Protein AF-A0A965NM28-F1 (afdb_monomer_lite)

Sequence (146 aa):
MKSVILLCLAASALLAEPSDGLAPEVPGLNAAAVSYALEAKLPDLKKPFLTTQPQDLKDGLTVGELQGAQKDAVVKFAEEIADDKHGEIDSLLVAHHGRLLFESYFRRGRQNYPHYQMSITKSYTAMAVGRAIQLGHLKMSDLDRP

Radius of gyration: 22.16 Å; chains: 1; bounding box: 50×49×76 Å

pLDDT: mean 86.39, std 18.21, range [34.81, 98.19]

Foldseek 3Di:
DDDDDDDDDPPPPPDDDPCPLAFAADPPDDPVNADQVCLVVAFWDPAKHKAQWHDCPVPPQAADGDDDPVVVVVVVVLVCVRVCVPDDDAKDWDDDPRHTRMIMGTTSHGPPHDHDPPCVVVVVVVVVVVVCCVVVVDPPVNVPDD

Structure (mmCIF, N/CA/C/O backbone):
data_AF-A0A965NM28-F1
#
_entry.id   AF-A0A965NM28-F1
#
loop_
_atom_site.group_PDB
_atom_site.id
_atom_site.type_symbol
_atom_site.label_atom_id
_atom_site.label_alt_id
_atom_site.label_comp_id
_atom_site.label_asym_id
_atom_site.label_entity_id
_atom_site.label_seq_id
_atom_site.pdbx_PDB_ins_code
_atom_site.Cartn_x
_atom_site.Cartn_y
_atom_site.Cartn_z
_atom_site.occupancy
_atom_site.B_iso_or_equiv
_atom_site.auth_seq_id
_atom_site.auth_comp_id
_atom_site.auth_asym_id
_atom_site.auth_atom_id
_atom_site.pdbx_PDB_model_num
ATOM 1 N N . MET A 1 1 ? 22.335 35.482 48.458 1.00 39.81 1 MET A N 1
ATOM 2 C CA . MET A 1 1 ? 21.738 35.630 47.113 1.00 39.81 1 MET A CA 1
ATOM 3 C C . MET A 1 1 ? 21.736 34.256 46.457 1.00 39.81 1 MET A C 1
ATOM 5 O O . MET A 1 1 ? 22.798 33.778 46.090 1.00 39.81 1 MET A O 1
ATOM 9 N N . LYS A 1 2 ? 20.593 33.559 46.446 1.00 34.81 2 LYS A N 1
ATOM 10 C CA . LYS A 1 2 ? 20.441 32.238 45.814 1.00 34.81 2 LYS A CA 1
ATOM 11 C C . LYS A 1 2 ? 19.599 32.437 44.556 1.00 34.81 2 LYS A C 1
ATOM 13 O O . LYS A 1 2 ? 18.432 32.795 44.672 1.00 34.81 2 LYS A O 1
ATOM 18 N N . SER A 1 3 ? 20.211 32.282 43.385 1.00 40.28 3 SER A N 1
ATOM 19 C CA . SER A 1 3 ? 19.518 32.366 42.098 1.00 40.28 3 SER A CA 1
ATOM 20 C C . SER A 1 3 ? 18.619 31.146 41.920 1.00 40.28 3 SER A C 1
ATOM 22 O O . SER A 1 3 ? 19.088 30.012 41.985 1.00 40.28 3 SER A O 1
ATOM 24 N N . VAL A 1 4 ? 17.327 31.389 41.717 1.00 40.66 4 VAL A N 1
ATOM 25 C CA . VAL A 1 4 ? 16.329 30.376 41.364 1.00 40.66 4 VAL A CA 1
ATOM 26 C C . VAL A 1 4 ? 16.304 30.279 39.842 1.00 40.66 4 VAL A C 1
ATOM 28 O O . VAL A 1 4 ? 16.007 31.259 39.165 1.00 40.66 4 VAL A O 1
ATOM 31 N N . ILE A 1 5 ? 16.654 29.112 39.303 1.00 45.91 5 ILE A N 1
ATOM 32 C CA . ILE A 1 5 ? 16.498 28.795 37.881 1.00 45.91 5 ILE A CA 1
ATOM 33 C C . ILE A 1 5 ? 15.075 28.265 37.699 1.00 45.91 5 ILE A C 1
ATOM 35 O O . ILE A 1 5 ? 14.729 27.208 38.224 1.00 45.91 5 ILE A O 1
ATOM 39 N N . LEU A 1 6 ? 14.247 29.027 36.986 1.00 38.59 6 LEU A N 1
ATOM 40 C CA . LEU A 1 6 ? 12.895 28.637 36.600 1.00 38.59 6 LEU A CA 1
ATOM 41 C C . LEU A 1 6 ? 12.977 27.807 35.311 1.00 38.59 6 LEU A C 1
ATOM 43 O O . LEU A 1 6 ? 13.235 28.340 34.234 1.00 38.59 6 LEU A O 1
ATOM 47 N N . LEU A 1 7 ? 12.795 26.493 35.433 1.00 37.38 7 LEU A N 1
ATOM 48 C CA . LEU A 1 7 ? 12.735 25.574 34.300 1.00 37.38 7 LEU A CA 1
ATOM 49 C C . LEU A 1 7 ? 11.290 25.536 33.775 1.00 37.38 7 LEU A C 1
ATOM 51 O O . LEU A 1 7 ? 10.433 24.864 34.345 1.00 37.38 7 LEU A O 1
ATOM 55 N N . CYS A 1 8 ? 11.001 26.280 32.706 1.00 35.62 8 CYS A N 1
ATOM 56 C CA . CYS A 1 8 ? 9.721 26.186 32.002 1.00 35.62 8 CYS A CA 1
ATOM 57 C C . CYS A 1 8 ? 9.675 24.890 31.181 1.00 35.62 8 CYS A C 1
ATOM 59 O O . CYS A 1 8 ? 10.236 24.820 30.089 1.00 35.62 8 CYS A O 1
ATOM 61 N N . LEU A 1 9 ? 8.988 23.867 31.696 1.00 39.38 9 LEU A N 1
ATOM 62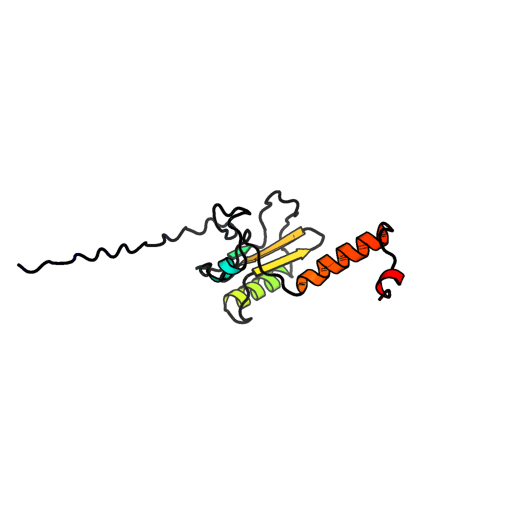 C CA . LEU A 1 9 ? 8.569 22.712 30.905 1.00 39.38 9 LEU A CA 1
ATOM 63 C C . LEU A 1 9 ? 7.362 23.124 30.049 1.00 39.38 9 LEU A C 1
ATOM 65 O O . LEU A 1 9 ? 6.227 23.155 30.524 1.00 39.38 9 LEU A O 1
ATOM 69 N N . ALA A 1 10 ? 7.599 23.455 28.782 1.00 42.50 10 ALA A N 1
ATOM 70 C CA . ALA A 1 10 ? 6.528 23.551 27.800 1.00 42.50 10 ALA A CA 1
ATOM 71 C C . ALA A 1 10 ? 6.116 22.127 27.399 1.00 42.50 10 ALA A C 1
ATOM 73 O O . ALA A 1 10 ? 6.730 21.506 26.535 1.00 42.50 10 ALA A O 1
ATOM 74 N N . ALA A 1 11 ? 5.098 21.584 28.066 1.00 42.25 11 ALA A N 1
ATOM 75 C CA . ALA A 1 11 ? 4.429 20.374 27.616 1.00 42.25 11 ALA A CA 1
ATOM 76 C C . ALA A 1 11 ? 3.585 20.726 26.383 1.00 42.25 11 ALA A C 1
ATOM 78 O O . ALA A 1 11 ? 2.492 21.280 26.498 1.00 42.25 11 ALA A O 1
ATOM 79 N N . SER A 1 12 ? 4.106 20.438 25.192 1.00 41.91 12 SER A N 1
ATOM 80 C CA . SER A 1 12 ? 3.321 20.462 23.960 1.00 41.91 12 SER A CA 1
ATOM 81 C C . SER A 1 12 ? 2.299 19.327 24.022 1.00 41.91 12 SER A C 1
ATOM 83 O O . SER A 1 12 ? 2.599 18.184 23.684 1.00 41.91 12 SER A O 1
ATOM 85 N N . ALA A 1 13 ? 1.094 19.625 24.504 1.00 42.31 13 ALA A N 1
ATOM 86 C CA . ALA A 1 13 ? -0.043 18.731 24.365 1.00 42.31 13 ALA A CA 1
ATOM 87 C C . ALA A 1 13 ? -0.377 18.627 22.871 1.00 42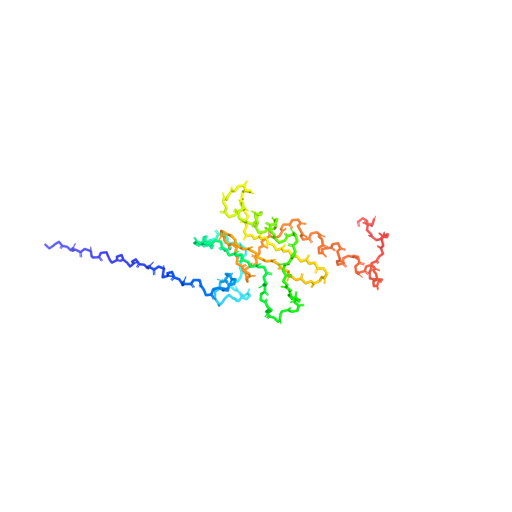.31 13 ALA A C 1
ATOM 89 O O . ALA A 1 13 ? -0.915 19.564 22.282 1.00 42.31 13 ALA A O 1
ATOM 90 N N . LEU A 1 14 ? -0.009 17.505 22.248 1.00 39.62 14 LEU A N 1
ATOM 91 C CA . LEU A 1 14 ? -0.446 17.164 20.900 1.00 39.62 14 LEU A CA 1
ATOM 92 C C . LEU A 1 14 ? -1.964 16.942 20.966 1.00 39.62 14 LEU A C 1
ATOM 94 O O . LEU A 1 14 ? -2.435 15.915 21.464 1.00 39.62 14 LEU A O 1
ATOM 98 N N . LEU A 1 15 ? -2.723 17.957 20.554 1.00 40.59 15 LEU A N 1
ATOM 99 C CA . LEU A 1 15 ? -4.176 17.895 20.488 1.00 40.59 15 LEU A CA 1
ATOM 100 C C . LEU A 1 15 ? -4.579 16.722 19.590 1.00 40.59 15 LEU A C 1
ATOM 102 O O . LEU A 1 15 ? -4.043 16.506 18.507 1.00 40.59 15 LEU A O 1
ATOM 106 N N . ALA A 1 16 ? -5.482 15.906 20.118 1.00 44.50 16 ALA A N 1
ATOM 107 C CA . ALA A 1 16 ? -6.109 14.823 19.395 1.00 44.50 16 ALA A CA 1
ATOM 108 C C . ALA A 1 16 ? -7.048 15.424 18.347 1.00 44.50 16 ALA A C 1
ATOM 110 O O . ALA A 1 16 ? -8.108 15.919 18.722 1.00 44.50 16 ALA A O 1
ATOM 111 N N . GLU A 1 17 ? -6.682 15.365 17.070 1.00 48.69 17 GLU A N 1
ATOM 112 C CA . GLU A 1 17 ? -7.643 15.647 16.005 1.00 48.69 17 GLU A CA 1
ATOM 113 C C . GLU A 1 17 ? -8.767 14.590 16.065 1.00 48.69 17 GLU A C 1
ATOM 115 O O . GLU A 1 17 ? -8.477 13.390 16.201 1.00 48.69 17 GLU A O 1
ATOM 120 N N . PRO A 1 18 ? -10.047 14.999 16.052 1.00 41.06 18 PRO A N 1
ATOM 121 C CA . PRO A 1 18 ? -11.161 14.071 15.923 1.00 41.06 18 PRO A CA 1
ATOM 122 C C . PRO A 1 18 ? -11.055 13.326 14.586 1.00 41.06 18 PRO A C 1
ATOM 124 O O . PRO A 1 18 ? -10.651 13.901 13.584 1.00 41.06 18 PRO A O 1
ATOM 127 N N . SER A 1 19 ? -11.424 12.041 14.570 1.00 54.44 19 SER A N 1
ATOM 128 C CA . SER A 1 19 ? -11.554 11.296 13.316 1.00 54.44 19 SER A CA 1
ATOM 129 C C . SER A 1 19 ? -12.699 11.918 12.520 1.00 54.44 19 SER A C 1
ATOM 131 O O . SER A 1 19 ? -13.861 11.823 12.910 1.00 54.44 19 SER A O 1
ATOM 133 N N . ASP A 1 20 ? -12.351 12.587 11.432 1.00 65.12 20 ASP A N 1
ATOM 134 C CA . ASP A 1 20 ? -13.244 13.201 10.446 1.00 65.12 20 ASP A CA 1
ATOM 135 C C . ASP A 1 20 ? -13.921 12.166 9.526 1.00 65.12 20 ASP A C 1
ATOM 137 O O . ASP A 1 20 ? -14.672 12.526 8.621 1.00 65.12 20 ASP A O 1
ATOM 141 N N . GLY A 1 21 ? -13.686 10.874 9.776 1.00 70.56 21 GLY A N 1
ATOM 142 C CA . GLY A 1 21 ? -14.152 9.772 8.940 1.00 70.56 21 GLY A CA 1
ATOM 143 C C . GLY A 1 21 ? -13.347 9.598 7.652 1.00 70.56 21 GLY A C 1
ATOM 144 O O . GLY A 1 21 ? -13.705 8.739 6.848 1.00 70.56 21 GLY A O 1
ATOM 145 N N . LEU A 1 22 ? -12.276 10.373 7.459 1.00 84.44 22 LEU A N 1
ATOM 146 C CA . LEU A 1 22 ? -11.366 10.232 6.330 1.00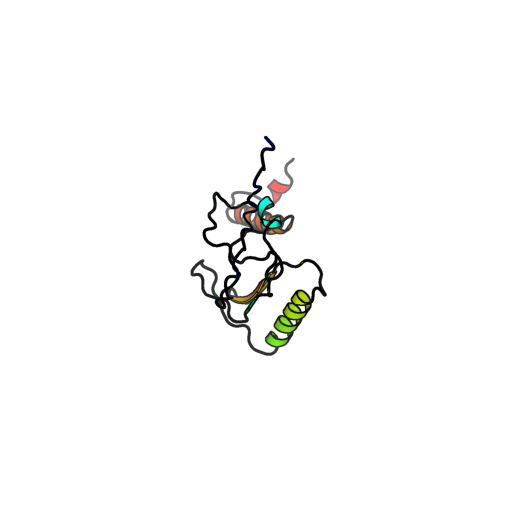 84.44 22 LEU A CA 1
ATOM 147 C C . LEU A 1 22 ? -10.247 9.246 6.659 1.00 84.44 22 LEU A C 1
ATOM 149 O O . LEU A 1 22 ? -9.935 8.969 7.825 1.00 84.44 22 LEU A O 1
ATOM 153 N N . ALA A 1 23 ? -9.646 8.700 5.605 1.00 90.81 23 ALA A N 1
ATOM 154 C CA . ALA A 1 23 ? -8.451 7.893 5.751 1.00 90.81 23 ALA A CA 1
ATOM 155 C C . ALA A 1 23 ? -7.328 8.746 6.374 1.00 90.81 23 ALA A C 1
ATOM 157 O O . ALA A 1 23 ? -7.216 9.944 6.106 1.00 90.81 23 ALA A O 1
ATOM 158 N N . PRO A 1 24 ? -6.501 8.159 7.249 1.00 93.88 24 PRO A N 1
ATOM 159 C CA . PRO A 1 24 ? -5.535 8.923 8.010 1.00 93.88 24 PRO A CA 1
ATOM 160 C C . PRO A 1 24 ? -4.393 9.412 7.119 1.00 93.88 24 PRO A C 1
ATOM 162 O O . PRO A 1 24 ? -3.740 8.632 6.426 1.00 93.88 24 PRO A O 1
ATOM 165 N N . GLU A 1 25 ? -4.080 10.696 7.226 1.00 93.00 25 GLU A N 1
ATOM 166 C CA . GLU A 1 25 ? -3.025 11.356 6.461 1.00 93.00 25 GLU A CA 1
ATOM 167 C C . GLU A 1 25 ? -2.013 12.069 7.367 1.00 93.00 25 GLU A C 1
ATOM 169 O O . GLU A 1 25 ? -2.249 12.301 8.556 1.00 93.00 25 GLU A O 1
ATOM 174 N N . VAL A 1 26 ? -0.861 12.429 6.798 1.00 90.62 26 VAL A N 1
ATOM 175 C CA . VAL A 1 26 ? 0.025 13.460 7.352 1.00 90.62 26 VAL A CA 1
ATOM 176 C C . VAL A 1 26 ? -0.300 14.792 6.665 1.00 90.62 26 VAL A C 1
ATOM 178 O O . VAL A 1 26 ? 0.013 14.943 5.478 1.00 90.62 26 VAL A O 1
ATOM 181 N N . PRO A 1 27 ? -0.909 15.767 7.367 1.00 87.75 27 PRO A N 1
ATOM 182 C CA . PRO A 1 27 ? -1.280 17.045 6.768 1.00 87.75 27 PRO A CA 1
ATOM 183 C C . PRO A 1 27 ? -0.062 17.816 6.253 1.00 87.75 27 PRO A C 1
ATOM 185 O O . PRO A 1 27 ? 0.958 17.921 6.935 1.00 87.75 27 PRO A O 1
ATOM 188 N N . GLY A 1 28 ? -0.173 18.388 5.052 1.00 84.19 28 GLY A N 1
ATOM 189 C CA . GLY A 1 28 ? 0.875 19.234 4.467 1.00 84.19 28 GLY A CA 1
ATOM 190 C C . GLY A 1 28 ? 2.141 18.490 4.026 1.00 84.19 28 GLY A C 1
ATOM 191 O O . GLY A 1 28 ? 3.151 19.136 3.733 1.00 84.19 28 GLY A O 1
ATOM 192 N N . LEU A 1 29 ? 2.108 17.153 3.965 1.00 85.88 29 LEU A N 1
ATOM 193 C CA . LEU A 1 29 ? 3.212 16.363 3.432 1.00 85.88 29 LEU A CA 1
ATOM 194 C C . LEU A 1 29 ? 3.460 16.728 1.962 1.00 85.88 29 LEU A C 1
ATOM 196 O O . LEU A 1 29 ? 2.553 16.718 1.135 1.00 85.88 29 LEU A O 1
ATOM 200 N N . ASN A 1 30 ? 4.710 17.042 1.634 1.00 83.88 30 ASN A N 1
ATOM 201 C CA . ASN A 1 30 ? 5.142 17.311 0.268 1.00 83.88 30 ASN A CA 1
ATOM 202 C C . ASN A 1 30 ? 6.360 16.454 -0.086 1.00 83.88 30 ASN A C 1
ATOM 204 O O . ASN A 1 30 ? 7.047 15.938 0.795 1.00 83.88 30 ASN A O 1
ATOM 208 N N . ALA A 1 31 ? 6.662 16.346 -1.380 1.00 79.75 31 ALA A N 1
ATOM 209 C CA . ALA A 1 31 ? 7.729 15.481 -1.883 1.00 79.75 31 ALA A CA 1
ATOM 210 C C . ALA A 1 31 ? 9.121 15.777 -1.288 1.00 79.75 31 ALA A C 1
ATOM 212 O O . ALA A 1 31 ? 9.926 14.861 -1.162 1.00 79.75 31 ALA A O 1
ATOM 213 N N . ALA A 1 32 ? 9.410 17.023 -0.899 1.00 81.69 32 ALA A N 1
ATOM 214 C CA . ALA A 1 32 ? 10.695 17.388 -0.299 1.00 81.69 32 ALA A CA 1
ATOM 215 C C . ALA A 1 32 ? 10.808 16.964 1.178 1.00 81.69 32 ALA A C 1
ATOM 217 O O . ALA A 1 32 ? 11.911 16.741 1.671 1.00 81.69 32 ALA A O 1
ATOM 218 N N . ALA A 1 33 ? 9.678 16.859 1.882 1.00 75.50 33 ALA A N 1
ATOM 219 C CA . ALA A 1 33 ? 9.605 16.457 3.287 1.00 75.50 33 ALA A CA 1
ATOM 220 C C . ALA A 1 33 ? 9.457 14.936 3.480 1.00 75.50 33 ALA A C 1
ATOM 222 O O . ALA A 1 33 ? 9.614 14.425 4.591 1.00 75.50 33 ALA A O 1
ATOM 223 N N . VAL A 1 34 ? 9.145 14.212 2.407 1.00 81.12 34 VAL A N 1
ATOM 224 C CA . VAL A 1 34 ? 8.971 12.760 2.405 1.00 81.12 34 VAL A CA 1
ATOM 225 C C . VAL A 1 34 ? 10.304 12.048 2.647 1.00 81.12 34 VAL A C 1
ATOM 227 O O . VAL A 1 34 ? 11.284 12.255 1.934 1.00 81.12 34 VAL A O 1
ATOM 230 N N . SER A 1 35 ? 10.329 11.147 3.630 1.00 84.06 35 SER A N 1
ATOM 231 C CA . SER A 1 35 ? 11.463 10.257 3.874 1.00 84.06 35 SER A CA 1
ATOM 232 C C . SER A 1 35 ? 10.997 8.962 4.523 1.00 84.06 35 SER A C 1
ATOM 234 O O . SER A 1 35 ? 10.393 8.985 5.592 1.00 84.06 35 SER A O 1
ATOM 236 N N . TYR A 1 36 ? 11.354 7.820 3.932 1.00 80.88 36 TYR A N 1
ATOM 237 C CA . TYR A 1 36 ? 11.029 6.511 4.509 1.00 80.88 36 TYR A CA 1
ATOM 238 C C . TYR A 1 36 ? 11.612 6.346 5.926 1.00 80.88 36 TYR A C 1
ATOM 240 O O . TYR A 1 36 ? 11.022 5.701 6.782 1.00 80.88 36 TYR A O 1
ATOM 248 N N . ALA A 1 37 ? 12.760 6.969 6.219 1.00 85.00 37 ALA A N 1
ATOM 249 C CA . ALA A 1 37 ? 13.374 6.893 7.544 1.00 85.00 37 ALA A CA 1
ATOM 250 C C . ALA A 1 37 ? 12.567 7.659 8.608 1.00 85.00 37 ALA A C 1
ATOM 252 O O . ALA A 1 37 ? 12.701 7.397 9.804 1.00 85.00 37 ALA A O 1
ATOM 253 N N . LEU A 1 38 ? 11.753 8.631 8.185 1.00 87.81 38 LEU A N 1
ATOM 254 C CA . LEU A 1 38 ? 10.878 9.397 9.067 1.00 87.81 38 LEU A CA 1
ATOM 255 C C . LEU A 1 38 ? 9.517 8.723 9.267 1.00 87.81 38 LEU A C 1
ATOM 257 O O . LEU A 1 38 ? 8.892 8.975 10.293 1.00 87.81 38 LEU A O 1
ATOM 261 N N . GLU A 1 39 ? 9.115 7.814 8.376 1.00 88.50 39 GLU A N 1
ATOM 262 C CA . GLU A 1 39 ? 7.927 6.966 8.538 1.00 88.50 39 GLU A CA 1
ATOM 263 C C . GLU A 1 39 ? 7.939 6.241 9.891 1.00 88.50 39 GLU A C 1
ATOM 265 O O . GLU A 1 39 ? 6.964 6.262 10.637 1.00 88.50 39 GLU A O 1
ATOM 270 N N . ALA A 1 40 ? 9.096 5.684 10.265 1.00 87.38 40 ALA A N 1
AT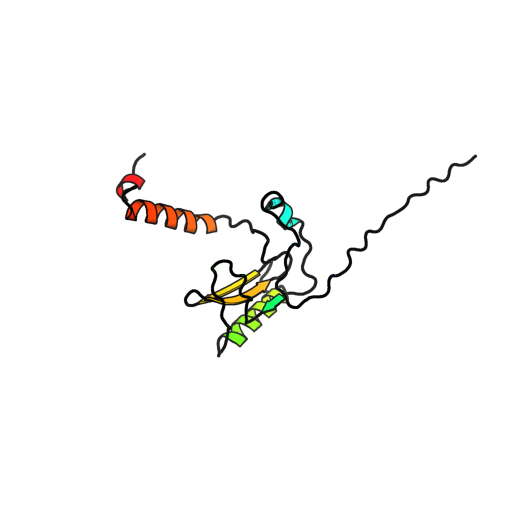OM 271 C CA . ALA A 1 40 ? 9.261 4.948 11.514 1.00 87.38 40 ALA A CA 1
ATOM 272 C C . ALA A 1 40 ? 9.019 5.799 12.774 1.00 87.38 40 ALA A C 1
ATOM 274 O O . ALA A 1 40 ? 8.829 5.239 13.853 1.00 87.38 40 ALA A O 1
ATOM 275 N N . LYS A 1 41 ? 9.044 7.132 12.638 1.00 90.06 41 LYS A N 1
ATOM 276 C CA . LYS A 1 41 ? 8.804 8.103 13.714 1.00 90.06 41 LYS A CA 1
ATOM 277 C C . LYS A 1 41 ? 7.355 8.584 13.769 1.00 90.06 41 LYS A C 1
ATOM 279 O O . LYS A 1 41 ? 7.028 9.361 14.666 1.00 90.06 41 LYS A O 1
ATOM 284 N N . LEU A 1 42 ? 6.509 8.188 12.817 1.00 91.44 42 LEU A N 1
ATOM 285 C CA . LEU A 1 42 ? 5.089 8.506 12.877 1.00 91.44 42 LEU A CA 1
ATOM 286 C C . LEU A 1 42 ? 4.476 7.839 14.113 1.00 91.44 42 LEU A C 1
ATOM 288 O O . LEU A 1 42 ? 4.806 6.690 14.410 1.00 91.44 42 LEU A O 1
ATOM 292 N N . PRO A 1 43 ? 3.599 8.543 14.844 1.00 94.38 43 PRO A N 1
ATOM 293 C CA . PRO A 1 43 ? 2.882 7.935 15.946 1.00 94.38 43 PRO A CA 1
ATOM 294 C C . PRO A 1 43 ? 1.850 6.942 15.414 1.00 94.38 43 PRO A C 1
ATOM 296 O O . PRO A 1 43 ? 1.238 7.159 14.358 1.00 94.38 43 PRO A O 1
ATOM 299 N N . ASP A 1 44 ? 1.600 5.905 16.202 1.00 94.88 44 ASP A N 1
ATOM 300 C CA . ASP A 1 44 ? 0.507 4.989 15.928 1.00 94.88 44 ASP A CA 1
ATOM 301 C C . ASP A 1 44 ? -0.845 5.713 15.944 1.00 94.88 44 ASP A C 1
ATOM 303 O O . ASP A 1 44 ? -1.079 6.670 16.694 1.00 94.88 44 ASP A O 1
ATOM 307 N N . LEU A 1 45 ? -1.751 5.255 15.086 1.00 94.81 45 LEU A N 1
ATOM 308 C CA . LEU A 1 45 ? -3.140 5.667 15.073 1.00 94.81 45 LEU A CA 1
ATOM 309 C C . LEU A 1 45 ? -3.781 5.295 16.406 1.00 94.81 45 LEU A C 1
ATOM 311 O O . LEU A 1 45 ? -3.668 4.172 16.885 1.00 94.81 45 LEU A O 1
ATOM 315 N N . LYS A 1 46 ? -4.535 6.236 16.979 1.00 93.50 46 LYS A N 1
ATOM 316 C CA . LYS A 1 46 ? -5.292 5.995 18.217 1.00 93.50 46 LYS A CA 1
ATOM 317 C C . LYS A 1 46 ? -6.364 4.926 18.042 1.00 93.50 46 LYS A C 1
ATOM 319 O O . LYS A 1 46 ? -6.741 4.270 19.008 1.00 93.50 46 LYS A O 1
ATOM 324 N N . LYS A 1 47 ? -6.903 4.829 16.828 1.00 93.81 47 LYS A N 1
ATOM 325 C CA . LYS A 1 47 ? -7.879 3.834 16.404 1.00 93.81 47 LYS A CA 1
ATOM 326 C C . LYS A 1 47 ? -7.566 3.436 14.965 1.00 93.81 47 LYS A C 1
ATOM 328 O O . LYS A 1 47 ? -7.281 4.332 14.167 1.00 93.81 47 LYS A O 1
ATOM 333 N N . PRO A 1 48 ? -7.650 2.144 14.631 1.00 95.56 48 PRO A N 1
ATOM 334 C CA . PRO A 1 48 ? -7.641 1.690 13.250 1.00 95.56 48 PRO A CA 1
ATOM 335 C C . PRO A 1 48 ? -8.703 2.401 12.411 1.00 95.56 48 PRO A C 1
ATOM 337 O O . PRO A 1 48 ? -9.795 2.702 12.901 1.00 95.56 48 PRO A O 1
ATOM 340 N N . PHE A 1 49 ? -8.385 2.634 11.143 1.00 97.19 49 PHE A N 1
ATOM 341 C CA . PHE A 1 49 ? -9.337 3.108 10.143 1.00 97.19 49 PHE A CA 1
ATOM 342 C C . PHE A 1 49 ? -9.692 1.957 9.213 1.00 97.19 49 PHE A C 1
ATOM 344 O O . PHE A 1 49 ? -8.788 1.291 8.716 1.00 97.19 49 PHE A O 1
ATOM 351 N N . LEU A 1 50 ? -10.978 1.730 8.963 1.00 96.88 50 LEU A N 1
ATOM 352 C CA . LEU A 1 50 ? -11.467 0.733 8.015 1.00 96.88 50 LEU A CA 1
ATOM 353 C C . LEU A 1 50 ? -12.614 1.350 7.210 1.00 96.88 50 LEU A C 1
ATOM 355 O O . LEU A 1 50 ? -13.545 1.907 7.794 1.00 96.88 50 LEU A O 1
ATOM 359 N N . THR A 1 51 ? -12.596 1.193 5.888 1.00 97.25 51 THR A N 1
ATOM 360 C CA . THR A 1 51 ? -13.736 1.539 5.031 1.00 97.25 51 THR A CA 1
ATOM 361 C C . THR A 1 51 ? -13.957 0.495 3.945 1.00 97.25 51 THR A C 1
ATOM 363 O O . THR A 1 51 ? -13.028 -0.012 3.321 1.00 97.25 51 THR A O 1
ATOM 366 N N . THR A 1 52 ? -15.232 0.192 3.702 1.00 97.31 52 THR A N 1
ATOM 367 C CA . THR A 1 52 ? -15.685 -0.648 2.578 1.00 97.31 52 THR A CA 1
ATOM 368 C C . THR A 1 52 ? -16.094 0.190 1.370 1.00 97.31 52 THR A C 1
ATOM 370 O O . THR A 1 52 ? -16.572 -0.359 0.386 1.00 97.31 52 THR A O 1
ATOM 373 N N . GLN A 1 53 ? -15.910 1.508 1.442 1.00 96.25 53 GLN A N 1
ATOM 374 C CA . GLN A 1 53 ? -16.170 2.450 0.362 1.00 96.25 53 GLN A CA 1
ATOM 375 C C . GLN A 1 53 ? -15.062 3.519 0.368 1.00 96.25 53 GLN A C 1
ATOM 377 O O . GLN A 1 53 ? -15.228 4.577 0.979 1.00 96.25 53 GLN A O 1
ATOM 382 N N . PRO A 1 54 ? -13.896 3.218 -0.229 1.00 96.19 54 PRO A N 1
ATOM 383 C CA . PRO A 1 54 ? -12.777 4.151 -0.334 1.00 96.19 54 PRO A CA 1
ATOM 384 C C . PRO A 1 54 ? -13.171 5.445 -1.051 1.00 96.19 54 PRO A C 1
ATOM 386 O O . PRO A 1 54 ? -14.031 5.447 -1.938 1.00 96.19 54 PRO A O 1
ATOM 389 N N . GLN A 1 55 ? -12.522 6.546 -0.684 1.00 94.88 55 GLN A N 1
ATOM 390 C CA . GLN A 1 55 ? -12.791 7.853 -1.277 1.00 94.88 55 GLN A CA 1
ATOM 391 C C . GLN A 1 55 ? -12.103 8.005 -2.640 1.00 94.88 55 GLN A C 1
ATOM 393 O O . GLN A 1 55 ? -10.934 7.670 -2.796 1.00 94.88 55 GLN A O 1
ATOM 398 N N . ASP A 1 56 ? -12.808 8.579 -3.619 1.00 94.75 56 ASP A N 1
ATOM 399 C CA . ASP A 1 56 ? -12.197 8.987 -4.887 1.00 94.75 56 ASP A CA 1
ATOM 400 C C . ASP A 1 56 ? -11.325 10.235 -4.678 1.00 94.75 56 ASP A C 1
ATOM 402 O O . ASP A 1 56 ? -11.833 11.351 -4.508 1.00 94.75 56 ASP A O 1
ATOM 406 N N . LEU A 1 57 ? -10.008 10.034 -4.694 1.00 91.94 57 LEU A N 1
ATOM 407 C CA . LEU A 1 57 ? -9.012 11.095 -4.545 1.00 91.94 57 LEU A CA 1
ATOM 408 C C . LEU A 1 57 ? -8.708 11.834 -5.853 1.00 91.94 57 LEU A C 1
ATOM 410 O O . LEU A 1 57 ? -7.962 12.816 -5.842 1.00 91.94 57 LEU A O 1
ATOM 414 N N . LYS A 1 58 ? -9.281 11.400 -6.984 1.00 93.44 58 LYS A N 1
ATOM 415 C CA . LYS A 1 58 ? -8.976 11.916 -8.330 1.00 93.44 58 LYS A CA 1
ATOM 416 C C . LYS A 1 58 ? -7.494 11.780 -8.704 1.00 93.44 58 LYS A C 1
ATOM 418 O O . LYS A 1 58 ? -6.961 12.590 -9.462 1.00 93.44 58 LYS A O 1
ATOM 423 N N . ASP A 1 59 ? -6.844 10.738 -8.197 1.00 89.88 59 ASP A N 1
ATOM 424 C CA . ASP A 1 59 ? -5.436 10.392 -8.436 1.00 89.88 59 ASP A CA 1
ATOM 425 C C . ASP A 1 59 ? -5.245 9.394 -9.597 1.00 89.88 59 ASP A C 1
ATOM 427 O O . ASP A 1 59 ? -4.127 8.994 -9.920 1.00 89.88 59 ASP A O 1
ATOM 431 N N . GLY A 1 60 ? -6.344 9.013 -10.255 1.00 92.62 60 GLY A N 1
ATOM 432 C CA . GLY A 1 60 ? -6.371 8.041 -11.346 1.00 92.62 60 GLY A CA 1
ATOM 433 C C . GLY A 1 60 ? -6.720 6.619 -10.903 1.00 92.62 60 GLY A C 1
ATOM 434 O O . GLY A 1 60 ? -6.955 5.772 -11.770 1.00 92.62 60 GLY A O 1
ATOM 435 N N . LEU A 1 61 ? -6.818 6.348 -9.597 1.00 93.00 61 LEU A N 1
ATOM 436 C CA . LEU A 1 61 ? -7.346 5.092 -9.079 1.00 93.00 61 LEU A CA 1
ATOM 437 C C . LEU A 1 61 ? -8.873 5.172 -8.982 1.00 93.00 61 LEU A C 1
ATOM 439 O O . LEU A 1 61 ? -9.434 6.004 -8.277 1.00 93.00 61 LEU A O 1
ATOM 443 N N . THR A 1 62 ? -9.575 4.281 -9.681 1.00 97.25 62 THR A N 1
ATOM 444 C CA . THR A 1 62 ? -11.033 4.204 -9.530 1.00 97.25 62 THR A CA 1
ATOM 445 C C . THR A 1 62 ? -11.402 3.503 -8.226 1.00 97.25 62 THR A C 1
ATOM 447 O O . THR A 1 62 ? -10.782 2.507 -7.851 1.00 97.25 62 THR A O 1
ATOM 450 N N . VAL A 1 63 ? -12.447 3.982 -7.553 1.00 97.69 63 VAL A N 1
ATOM 451 C CA . VAL A 1 63 ? -12.953 3.388 -6.308 1.00 97.69 63 VAL A CA 1
ATOM 452 C C . VAL A 1 63 ? -14.296 2.696 -6.520 1.00 97.69 63 VAL A C 1
ATOM 454 O O . VAL A 1 63 ? -15.004 2.926 -7.507 1.00 97.69 63 VAL A O 1
ATOM 457 N N . GLY A 1 64 ? -14.649 1.788 -5.624 1.00 96.50 64 GLY A N 1
ATOM 458 C CA . GLY A 1 64 ? -15.939 1.111 -5.583 1.00 96.50 64 GLY A CA 1
ATOM 459 C C . GLY A 1 64 ? -16.357 0.843 -4.145 1.00 96.50 64 GLY A C 1
ATOM 460 O O . GLY A 1 64 ? -15.870 1.481 -3.221 1.00 96.50 64 GLY A O 1
ATOM 461 N N . GLU A 1 65 ? -17.262 -0.110 -3.963 1.00 97.12 65 GLU A N 1
ATOM 462 C CA . GLU A 1 65 ? -17.694 -0.547 -2.641 1.00 97.12 65 GLU A CA 1
ATOM 463 C C . GLU A 1 65 ? -17.520 -2.059 -2.525 1.00 97.12 65 GLU A C 1
ATOM 465 O O . GLU A 1 65 ? -17.882 -2.808 -3.441 1.00 97.12 65 GLU A O 1
ATOM 470 N N . LEU A 1 66 ? -16.970 -2.515 -1.405 1.00 97.44 66 LEU A N 1
ATOM 471 C CA . LEU A 1 66 ? -16.926 -3.927 -1.071 1.00 97.44 66 LEU A CA 1
ATOM 472 C C . LEU A 1 66 ? -18.292 -4.373 -0.537 1.00 97.44 66 LEU A C 1
ATOM 474 O O . LEU A 1 66 ? -18.721 -3.981 0.548 1.00 97.44 66 LEU A O 1
ATOM 478 N N . GLN A 1 67 ? -18.958 -5.240 -1.294 1.00 93.94 67 GLN A N 1
ATOM 479 C CA . GLN A 1 67 ? -20.285 -5.767 -0.981 1.00 93.94 67 GLN A CA 1
ATOM 480 C C . GLN A 1 67 ? -20.313 -7.302 -1.078 1.00 93.94 67 GLN A C 1
ATOM 482 O O . GLN A 1 67 ? -19.372 -7.932 -1.561 1.00 93.94 67 GLN A O 1
ATOM 487 N N . GLY A 1 68 ? -21.420 -7.906 -0.643 1.00 91.25 68 GLY A N 1
ATOM 488 C CA . GLY A 1 68 ? -21.654 -9.347 -0.748 1.00 91.25 68 GLY A CA 1
ATOM 489 C C . GLY A 1 68 ? -20.909 -10.180 0.296 1.00 91.25 68 GLY A C 1
ATOM 490 O O . GLY A 1 68 ? -20.428 -9.668 1.304 1.00 91.25 68 GLY A O 1
ATOM 491 N N . ALA A 1 69 ? -20.830 -11.489 0.050 1.00 87.12 69 ALA A N 1
ATOM 492 C CA . ALA A 1 69 ? -20.340 -12.476 1.018 1.00 87.12 69 ALA A CA 1
ATOM 493 C C . ALA A 1 69 ? -18.876 -12.263 1.443 1.00 87.12 69 ALA A C 1
ATOM 495 O O . ALA A 1 69 ? -18.471 -12.693 2.519 1.00 87.12 69 ALA A O 1
ATOM 496 N N . GLN A 1 70 ? -18.071 -11.606 0.605 1.00 89.81 70 GLN A N 1
ATOM 497 C CA . GLN A 1 70 ? -16.664 -11.337 0.890 1.00 89.81 70 GLN A CA 1
ATOM 498 C C . GLN A 1 70 ? -16.477 -10.166 1.862 1.00 89.81 70 GLN A C 1
ATOM 500 O O . GLN A 1 70 ? -15.435 -10.100 2.512 1.00 89.81 70 GLN A O 1
ATOM 505 N N . LYS A 1 71 ? -17.466 -9.267 1.985 1.00 96.31 71 LYS A N 1
ATOM 506 C CA . LYS A 1 71 ? -17.383 -8.083 2.851 1.00 96.31 71 LYS A CA 1
ATOM 507 C C . LYS A 1 71 ? -17.081 -8.473 4.293 1.00 96.31 71 LYS A C 1
ATOM 509 O O . LYS A 1 71 ? -16.085 -8.019 4.845 1.00 96.31 71 LYS A O 1
ATOM 514 N N . ASP A 1 72 ? -17.894 -9.356 4.862 1.00 96.31 72 ASP A N 1
ATOM 515 C CA . ASP A 1 72 ? -17.779 -9.741 6.271 1.00 96.31 72 ASP A CA 1
ATOM 516 C C . ASP A 1 72 ? -16.448 -10.444 6.558 1.00 96.31 72 ASP A C 1
ATOM 518 O O . ASP A 1 72 ? -15.835 -10.215 7.595 1.00 96.31 72 ASP A O 1
ATOM 522 N N . ALA A 1 73 ? -15.957 -11.256 5.616 1.00 96.75 73 ALA A N 1
ATOM 523 C CA . ALA A 1 73 ? -14.672 -11.936 5.751 1.00 96.75 73 ALA A CA 1
ATOM 524 C C . ALA A 1 73 ? -13.487 -10.955 5.744 1.00 96.75 73 ALA A C 1
ATOM 526 O O . ALA A 1 73 ? -12.588 -11.079 6.574 1.00 96.75 73 ALA A O 1
ATOM 527 N N . VAL A 1 74 ? -13.489 -9.974 4.834 1.00 98.00 74 VAL A N 1
ATOM 528 C CA . VAL A 1 74 ? -12.432 -8.951 4.757 1.00 98.00 74 VAL A CA 1
ATOM 529 C C . VAL A 1 74 ? -12.468 -8.039 5.979 1.00 98.00 74 VAL A C 1
ATOM 531 O O . VAL A 1 74 ? -11.421 -7.787 6.570 1.00 98.00 74 VAL A O 1
ATOM 534 N N . VAL A 1 75 ? -13.657 -7.582 6.385 1.00 97.94 75 VAL A N 1
ATOM 535 C CA . VAL A 1 75 ? -13.819 -6.731 7.573 1.00 97.94 75 VAL A CA 1
ATOM 536 C C . VAL A 1 75 ? -13.350 -7.469 8.821 1.00 97.94 75 VAL A C 1
ATOM 538 O O . VAL A 1 75 ? -12.513 -6.940 9.544 1.00 97.94 75 VAL A O 1
ATOM 541 N N . LYS A 1 76 ? -13.786 -8.718 9.023 1.00 97.75 76 LYS A N 1
ATOM 542 C CA . LYS A 1 76 ? -13.331 -9.538 10.152 1.00 97.75 76 LYS A CA 1
ATOM 543 C C . LYS A 1 76 ? -11.811 -9.705 10.164 1.00 97.75 76 LYS A C 1
ATOM 545 O O . LYS A 1 76 ? -11.191 -9.613 11.215 1.00 97.75 76 LYS A O 1
ATOM 550 N N . PHE A 1 77 ? -11.195 -9.950 9.010 1.00 98.12 77 PHE A N 1
ATOM 551 C CA . PHE A 1 77 ? -9.741 -10.080 8.940 1.00 98.12 77 PHE A CA 1
ATOM 552 C C . PHE A 1 77 ? -9.030 -8.763 9.284 1.00 98.12 77 PHE A C 1
ATOM 554 O O . PHE A 1 77 ? -8.056 -8.768 10.031 1.00 98.12 77 PHE A O 1
ATOM 561 N N . ALA A 1 78 ? -9.541 -7.626 8.810 1.00 98.06 78 ALA A N 1
ATOM 562 C CA . ALA A 1 78 ? -9.020 -6.315 9.183 1.00 98.06 78 ALA A CA 1
ATOM 563 C C . ALA A 1 78 ? -9.188 -6.023 10.689 1.00 98.06 78 ALA A C 1
ATOM 565 O O . ALA A 1 78 ? -8.291 -5.445 11.298 1.00 98.06 78 ALA A O 1
ATOM 566 N N . GLU A 1 79 ? -10.284 -6.467 11.309 1.00 97.56 79 GLU A N 1
ATOM 567 C CA . GLU A 1 79 ? -10.477 -6.408 12.765 1.00 97.56 79 GLU A CA 1
ATOM 568 C C . GLU A 1 79 ? -9.473 -7.298 13.516 1.00 97.56 79 GLU A C 1
ATOM 570 O O . GLU A 1 79 ? -8.914 -6.887 14.526 1.00 97.56 79 GLU A O 1
ATOM 575 N N . GLU A 1 80 ? -9.165 -8.493 13.008 1.00 98.19 80 GLU A N 1
ATOM 576 C CA . GLU A 1 80 ? -8.126 -9.342 13.603 1.00 98.19 80 GLU A CA 1
ATOM 577 C C . GLU A 1 80 ? -6.731 -8.706 13.523 1.00 98.19 80 GLU A C 1
ATOM 579 O O . GLU A 1 80 ? -5.933 -8.869 14.448 1.00 98.19 80 GLU A O 1
ATOM 584 N N . ILE A 1 81 ? -6.432 -7.981 12.439 1.00 98.00 81 ILE A N 1
ATOM 585 C CA . ILE A 1 81 ? -5.197 -7.194 12.318 1.00 98.00 81 IL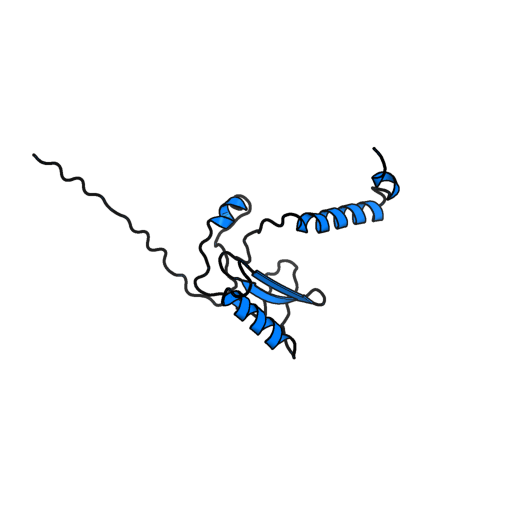E A CA 1
ATOM 586 C C . ILE A 1 81 ? -5.195 -6.052 13.341 1.00 98.00 81 ILE A C 1
ATOM 588 O O . ILE A 1 81 ? -4.195 -5.857 14.023 1.00 98.00 81 ILE A O 1
ATOM 592 N N . ALA A 1 82 ? -6.313 -5.333 13.475 1.00 96.25 82 ALA A N 1
ATOM 593 C CA . ALA A 1 82 ? -6.492 -4.286 14.481 1.00 96.25 82 ALA A CA 1
ATOM 594 C C . ALA A 1 82 ? -6.325 -4.791 15.927 1.00 96.25 82 ALA A C 1
ATOM 596 O O . ALA A 1 82 ? -5.887 -4.027 16.783 1.00 96.25 82 ALA A O 1
ATOM 597 N N . ASP A 1 83 ? -6.649 -6.060 16.181 1.00 96.00 83 ASP A N 1
ATOM 598 C CA . ASP A 1 83 ? -6.459 -6.750 17.464 1.00 96.00 83 ASP A CA 1
ATOM 599 C C . ASP A 1 83 ? -5.032 -7.324 17.652 1.00 96.00 83 ASP A C 1
ATOM 601 O O . ASP A 1 83 ? -4.823 -8.178 18.518 1.00 96.00 83 ASP A O 1
ATOM 605 N N . ASP A 1 84 ? -4.059 -6.929 16.822 1.00 93.44 84 ASP A N 1
ATOM 606 C CA . ASP A 1 84 ? -2.656 -7.382 16.844 1.00 93.44 84 ASP A CA 1
ATOM 607 C C . ASP A 1 84 ? -2.453 -8.908 16.673 1.00 93.44 84 ASP A C 1
ATOM 609 O O . ASP A 1 84 ? -1.402 -9.461 17.013 1.00 93.44 84 ASP A O 1
ATOM 613 N N . LYS A 1 85 ? -3.423 -9.632 16.093 1.00 97.25 85 LYS A N 1
ATOM 614 C CA . LYS A 1 85 ? -3.343 -11.104 15.931 1.00 97.25 85 LYS A CA 1
ATOM 615 C C . LYS A 1 85 ? -2.427 -11.558 14.789 1.00 97.25 85 LYS A C 1
ATOM 617 O O . LYS A 1 85 ? -2.084 -12.736 14.721 1.00 97.25 85 LYS A O 1
ATOM 622 N N . HIS A 1 86 ? -2.036 -10.639 13.904 1.00 95.25 86 HIS A N 1
ATOM 623 C CA . HIS A 1 86 ? -1.287 -10.921 12.666 1.00 95.25 86 HIS A CA 1
ATOM 624 C C . HIS A 1 86 ? 0.056 -10.176 12.579 1.00 95.25 86 HIS A C 1
ATOM 626 O O . HIS A 1 86 ? 0.670 -10.110 11.514 1.00 95.25 86 HIS A O 1
ATOM 632 N N . GLY A 1 87 ? 0.540 -9.650 13.707 1.00 92.31 87 GLY A N 1
ATOM 633 C CA . GLY A 1 87 ? 1.812 -8.940 13.798 1.00 92.31 87 GLY A CA 1
ATOM 634 C C . GLY A 1 87 ? 1.751 -7.494 13.302 1.00 92.31 87 GLY A C 1
ATOM 635 O O . GLY A 1 87 ? 0.718 -6.835 13.327 1.00 92.31 87 GLY A O 1
ATOM 636 N N . GLU A 1 88 ? 2.904 -6.989 12.879 1.00 92.56 88 GLU A N 1
ATOM 637 C CA . GLU A 1 88 ? 3.141 -5.572 12.608 1.00 92.56 88 GLU A CA 1
ATOM 638 C C . GLU A 1 88 ? 2.687 -5.137 11.206 1.00 92.56 88 GLU A C 1
ATOM 640 O O . GLU A 1 88 ? 3.501 -4.965 10.297 1.00 92.56 88 GLU A O 1
ATOM 645 N N . ILE A 1 89 ? 1.380 -4.949 11.028 1.00 95.38 89 ILE A N 1
ATOM 646 C CA . ILE A 1 89 ? 0.781 -4.516 9.757 1.00 95.38 89 ILE A CA 1
ATOM 647 C C . ILE A 1 89 ? 0.378 -3.042 9.856 1.00 95.38 89 ILE A C 1
ATOM 649 O O . ILE A 1 89 ? -0.218 -2.625 10.843 1.00 95.38 89 ILE A O 1
ATOM 653 N N . ASP A 1 90 ? 0.704 -2.244 8.836 1.00 95.25 90 ASP A N 1
ATOM 654 C CA . ASP A 1 90 ? 0.356 -0.814 8.784 1.00 95.25 90 ASP A CA 1
ATOM 655 C C . ASP A 1 90 ? -0.867 -0.528 7.899 1.00 95.25 90 ASP A C 1
ATOM 657 O O . ASP A 1 90 ? -1.568 0.463 8.107 1.00 95.25 90 ASP A O 1
ATOM 661 N N . SER A 1 91 ? -1.173 -1.393 6.929 1.00 96.00 91 SER A N 1
ATOM 662 C CA . SER A 1 91 ? -2.359 -1.247 6.082 1.00 96.00 91 SER A CA 1
ATOM 663 C C . SER A 1 91 ? -2.782 -2.554 5.408 1.00 96.00 91 SER A C 1
ATOM 665 O O . SER A 1 91 ? -1.991 -3.484 5.242 1.00 96.00 91 SER A O 1
ATOM 667 N N . LEU A 1 92 ? -4.055 -2.610 5.009 1.00 97.44 92 LEU A N 1
ATOM 668 C CA . LEU A 1 92 ? -4.629 -3.643 4.146 1.00 97.44 92 LEU A CA 1
ATOM 669 C C . LEU A 1 92 ? -5.542 -2.962 3.124 1.00 97.44 92 LEU A C 1
ATOM 671 O O . LEU A 1 92 ? -6.469 -2.246 3.490 1.00 97.44 92 LEU A O 1
ATOM 675 N N . LEU A 1 93 ? -5.278 -3.191 1.841 1.00 97.19 93 LEU A N 1
ATOM 676 C CA . LEU A 1 93 ? -6.070 -2.658 0.737 1.00 97.19 93 LEU A CA 1
ATOM 677 C C . LEU A 1 93 ? -6.511 -3.810 -0.165 1.00 97.19 93 LEU A C 1
ATOM 679 O O . LEU A 1 93 ? -5.724 -4.715 -0.452 1.00 97.19 93 LEU A O 1
ATOM 683 N N . VAL A 1 94 ? -7.758 -3.769 -0.637 1.00 97.69 94 VAL A N 1
ATOM 684 C CA . VAL A 1 94 ? -8.305 -4.771 -1.563 1.00 97.69 94 VAL A CA 1
ATOM 685 C C . VAL A 1 94 ? -8.823 -4.074 -2.810 1.00 97.69 94 VAL A C 1
ATOM 687 O O . VAL A 1 94 ? -9.753 -3.265 -2.757 1.00 97.69 94 VAL A O 1
ATOM 690 N N . ALA A 1 95 ? -8.236 -4.433 -3.949 1.00 96.56 95 ALA A N 1
ATOM 691 C CA . ALA A 1 95 ? -8.660 -3.973 -5.260 1.00 96.56 95 ALA A CA 1
ATOM 692 C C . ALA A 1 95 ? -9.099 -5.151 -6.135 1.00 96.56 95 ALA A C 1
ATOM 694 O O . ALA A 1 95 ? -8.493 -6.223 -6.112 1.00 96.56 95 ALA A O 1
ATOM 695 N N . HIS A 1 96 ? -10.148 -4.948 -6.929 1.00 95.44 96 HIS A N 1
ATOM 696 C CA . HIS A 1 96 ? -10.675 -5.956 -7.843 1.00 95.44 96 HIS A CA 1
ATOM 697 C C . HIS A 1 96 ? -11.231 -5.292 -9.105 1.00 95.44 96 HIS A C 1
ATOM 699 O O . HIS A 1 96 ? -11.861 -4.238 -9.036 1.00 95.44 96 HIS A O 1
ATOM 705 N N . HIS A 1 97 ? -10.962 -5.887 -10.273 1.00 94.44 97 HIS A N 1
ATOM 706 C CA . HIS A 1 97 ? -11.320 -5.330 -11.588 1.00 94.44 97 HIS A CA 1
ATOM 707 C C . HIS A 1 97 ? -10.939 -3.847 -11.771 1.00 94.44 97 HIS A C 1
ATOM 709 O O . HIS A 1 97 ? -11.713 -3.054 -12.299 1.00 94.44 97 HIS A O 1
ATOM 715 N N . GLY A 1 98 ? -9.738 -3.470 -11.322 1.00 95.12 98 GLY A N 1
ATOM 716 C CA . GLY A 1 98 ? -9.214 -2.106 -11.463 1.00 95.12 98 GLY A CA 1
ATOM 717 C C . GLY A 1 98 ? -9.805 -1.080 -10.490 1.00 95.12 98 GLY A C 1
ATOM 718 O O . GLY A 1 98 ? -9.493 0.102 -10.615 1.00 95.12 98 GLY A O 1
ATOM 719 N N . ARG A 1 99 ? -10.628 -1.515 -9.527 1.00 97.00 99 ARG A N 1
ATOM 720 C CA . ARG A 1 99 ? -11.267 -0.645 -8.534 1.00 97.00 99 ARG A CA 1
ATOM 721 C C . ARG A 1 99 ? -10.769 -0.958 -7.132 1.00 97.00 99 ARG A C 1
ATOM 723 O O . ARG A 1 99 ? -10.741 -2.130 -6.757 1.00 97.00 99 ARG A O 1
ATOM 730 N N . LEU A 1 100 ? -10.436 0.064 -6.352 1.00 97.69 100 LEU A N 1
ATOM 731 C CA . LEU A 1 100 ? -10.200 -0.072 -4.915 1.00 97.69 100 LEU A CA 1
ATOM 732 C C . LEU A 1 100 ? -11.551 -0.205 -4.200 1.00 97.69 100 LEU A C 1
ATOM 734 O O . LEU A 1 100 ? -12.408 0.666 -4.334 1.00 97.69 100 LEU A O 1
ATOM 738 N N . LEU A 1 101 ? -11.762 -1.313 -3.491 1.00 97.88 101 LEU A N 1
ATOM 739 C CA . LEU A 1 101 ? -13.052 -1.648 -2.871 1.00 97.88 101 LEU A CA 1
ATOM 740 C C . LEU A 1 101 ? -13.020 -1.563 -1.345 1.00 97.88 101 LEU A C 1
ATOM 742 O O . LEU A 1 101 ? -14.058 -1.390 -0.718 1.00 97.88 101 LEU A O 1
ATOM 746 N N . PHE A 1 102 ? -11.843 -1.716 -0.746 1.00 98.12 102 PHE A N 1
ATOM 747 C CA . PHE A 1 102 ? -11.646 -1.658 0.695 1.00 98.12 102 PHE A CA 1
ATOM 748 C C . PHE A 1 102 ? -10.258 -1.111 0.995 1.00 98.12 102 PHE A C 1
ATOM 750 O O . PHE A 1 102 ? -9.289 -1.473 0.318 1.00 98.12 102 PHE A O 1
ATOM 757 N N . GLU A 1 103 ? -10.163 -0.292 2.033 1.00 97.69 103 GLU A N 1
ATOM 758 C CA . GLU A 1 103 ? -8.890 0.117 2.610 1.00 97.69 103 GLU 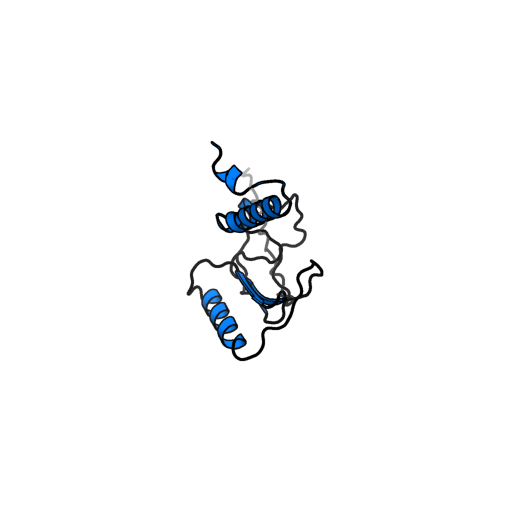A CA 1
ATOM 759 C C . GLU A 1 103 ? -8.992 0.185 4.133 1.00 97.69 103 GLU A C 1
ATOM 761 O O . GLU A 1 103 ? -10.026 0.544 4.706 1.00 97.69 103 GLU A O 1
ATOM 766 N N . SER A 1 104 ? -7.892 -0.162 4.786 1.00 97.88 104 SER A N 1
ATOM 767 C CA . SER A 1 104 ? -7.729 -0.010 6.220 1.00 97.88 104 SER A CA 1
ATOM 768 C C . SER A 1 104 ? -6.294 0.330 6.584 1.00 97.88 104 SER A C 1
ATOM 770 O O . SER A 1 104 ? -5.361 -0.175 5.955 1.00 97.88 104 SER A O 1
ATOM 772 N N . TYR A 1 105 ? -6.132 1.132 7.633 1.00 97.69 105 TYR A N 1
ATOM 773 C CA . TYR A 1 105 ? -4.843 1.585 8.147 1.00 97.69 105 TYR A CA 1
ATOM 774 C C . TYR A 1 105 ? -4.766 1.338 9.653 1.00 97.69 105 TYR A C 1
ATOM 776 O O . TYR A 1 105 ? -5.718 1.592 10.398 1.00 97.69 105 TYR A O 1
ATOM 784 N N . PHE A 1 106 ? -3.605 0.866 10.091 1.00 96.50 106 PHE A N 1
ATOM 785 C CA . PHE A 1 106 ? -3.291 0.486 11.465 1.00 96.50 106 PHE A CA 1
ATOM 786 C C . PHE A 1 106 ? -1.960 1.125 11.860 1.00 96.50 106 PHE A C 1
ATOM 788 O O . PHE A 1 106 ? -1.190 1.531 10.989 1.00 96.50 106 PHE A O 1
ATOM 795 N N . ARG A 1 107 ? -1.665 1.199 13.164 1.00 94.62 107 ARG A N 1
ATOM 796 C CA . ARG A 1 107 ? -0.366 1.670 13.676 1.00 94.62 107 ARG A CA 1
ATOM 797 C C . ARG A 1 107 ? 0.113 2.944 12.957 1.00 94.62 107 ARG A C 1
ATOM 799 O O . ARG A 1 107 ? -0.566 3.966 13.005 1.00 94.62 107 ARG A O 1
ATOM 806 N N . ARG A 1 108 ? 1.236 2.914 12.238 1.00 94.31 108 ARG A N 1
ATOM 807 C CA . ARG A 1 108 ? 1.825 4.087 11.573 1.00 94.31 108 ARG A CA 1
ATOM 808 C C . ARG A 1 108 ? 1.284 4.337 10.167 1.00 94.31 108 ARG A C 1
ATOM 810 O O . ARG A 1 108 ? 1.659 5.338 9.563 1.00 94.31 108 ARG A O 1
ATOM 817 N N . GLY A 1 109 ? 0.405 3.477 9.655 1.00 94.25 109 GLY A N 1
ATOM 818 C CA . GLY A 1 109 ? -0.156 3.583 8.311 1.00 94.25 109 GLY A CA 1
ATOM 819 C C . GLY A 1 109 ? -0.827 4.930 8.061 1.00 94.25 109 GLY A C 1
ATOM 820 O O . GLY A 1 109 ? -1.621 5.409 8.878 1.00 94.25 109 GLY A O 1
ATOM 821 N N . ARG A 1 110 ? -0.488 5.556 6.934 1.00 94.75 110 ARG A N 1
ATOM 822 C CA . ARG A 1 110 ? -1.103 6.789 6.433 1.00 94.75 110 ARG A CA 1
ATOM 823 C C . ARG A 1 110 ? -1.307 6.647 4.935 1.00 94.75 110 ARG A C 1
ATOM 825 O O . ARG A 1 110 ? -0.393 6.206 4.245 1.00 94.75 110 ARG A O 1
ATOM 832 N N . GLN A 1 111 ? -2.467 7.055 4.438 1.00 93.44 111 GLN A N 1
ATOM 833 C CA . GLN A 1 111 ? -2.808 6.943 3.020 1.00 93.44 111 GLN A CA 1
ATOM 834 C C . GLN A 1 111 ? -1.798 7.680 2.131 1.00 93.44 111 GLN A C 1
ATOM 836 O O . GLN A 1 111 ? -1.388 7.174 1.090 1.00 93.44 111 GLN A O 1
ATOM 841 N N . ASN A 1 112 ? -1.354 8.858 2.570 1.00 91.50 112 ASN A N 1
ATOM 842 C CA . ASN A 1 112 ? -0.491 9.735 1.787 1.00 91.50 112 ASN A CA 1
ATOM 843 C C . ASN A 1 112 ? 1.012 9.614 2.108 1.00 91.50 112 ASN A C 1
ATOM 845 O O . ASN A 1 112 ? 1.802 10.384 1.561 1.00 91.50 112 ASN A O 1
ATOM 849 N N . TYR A 1 113 ? 1.434 8.681 2.974 1.00 91.44 113 TYR A N 1
ATOM 850 C CA . TYR A 1 113 ? 2.844 8.530 3.353 1.00 91.44 113 TYR A CA 1
ATOM 851 C C . TYR A 1 113 ? 3.469 7.293 2.693 1.00 91.44 113 TYR A C 1
ATOM 853 O O . TYR A 1 113 ? 2.908 6.202 2.776 1.00 91.44 113 TYR A O 1
ATOM 861 N N . PRO A 1 114 ? 4.635 7.408 2.036 1.00 87.44 114 PRO A N 1
ATOM 862 C CA . PRO A 1 114 ? 5.221 6.268 1.348 1.00 87.44 114 PRO A CA 1
ATOM 863 C C . PRO A 1 114 ? 5.847 5.267 2.313 1.00 87.44 114 PRO A C 1
ATOM 865 O O . PRO A 1 114 ? 6.580 5.640 3.226 1.00 87.44 114 PRO A O 1
ATOM 868 N N . HIS A 1 115 ? 5.643 3.992 2.001 1.00 86.56 115 HIS A N 1
ATOM 869 C CA . HIS A 1 115 ? 6.249 2.859 2.689 1.00 86.56 115 HIS A CA 1
ATOM 870 C C . HIS A 1 115 ? 7.471 2.325 1.937 1.00 86.56 115 HIS A C 1
ATOM 872 O O . HIS A 1 115 ? 7.466 2.230 0.703 1.00 86.56 115 HIS A O 1
ATOM 878 N N . TYR A 1 116 ? 8.498 1.884 2.667 1.00 86.81 116 TYR A N 1
ATOM 879 C CA . TYR A 1 116 ? 9.650 1.210 2.062 1.00 86.81 116 TYR A CA 1
ATOM 880 C C . TYR A 1 116 ? 9.287 -0.197 1.544 1.00 86.81 116 TYR A C 1
ATOM 882 O O . TYR A 1 116 ? 9.094 -1.138 2.306 1.00 86.81 116 TYR A O 1
ATOM 890 N N . GLN A 1 117 ? 9.231 -0.356 0.218 1.00 88.94 117 GLN A N 1
ATOM 891 C CA . GLN A 1 117 ? 8.675 -1.547 -0.448 1.00 88.94 117 GLN A CA 1
ATOM 892 C C . GLN A 1 117 ? 9.623 -2.763 -0.535 1.00 88.94 117 GLN A C 1
ATOM 894 O O . GLN A 1 117 ? 9.206 -3.851 -0.938 1.00 88.94 117 GLN A O 1
ATOM 899 N N . MET A 1 118 ? 10.908 -2.615 -0.188 1.00 90.75 118 MET A N 1
ATOM 900 C CA . MET A 1 118 ? 11.911 -3.692 -0.264 1.00 90.75 118 MET A CA 1
ATOM 901 C C . MET A 1 118 ? 11.843 -4.475 -1.596 1.00 90.75 118 MET A C 1
ATOM 903 O O . MET A 1 118 ? 11.865 -3.884 -2.677 1.00 90.75 118 MET A O 1
ATOM 907 N N . SER A 1 119 ? 11.753 -5.810 -1.551 1.00 96.25 119 SER A N 1
ATOM 908 C CA . SER A 1 119 ? 11.741 -6.675 -2.737 1.00 96.25 119 SER A CA 1
ATOM 909 C C . SER A 1 119 ? 10.484 -6.569 -3.601 1.00 96.25 119 SER A C 1
ATOM 911 O O . SER A 1 119 ? 10.539 -7.042 -4.734 1.00 96.25 119 SER A O 1
ATOM 913 N N . ILE A 1 120 ? 9.406 -5.915 -3.151 1.00 94.31 120 ILE A N 1
ATOM 914 C CA . ILE A 1 120 ? 8.240 -5.627 -4.010 1.00 94.31 120 ILE A CA 1
ATOM 915 C C . ILE A 1 120 ? 8.672 -4.789 -5.225 1.00 94.31 120 ILE A C 1
ATOM 917 O O . ILE A 1 120 ? 8.121 -4.936 -6.315 1.00 94.31 120 ILE A O 1
ATOM 921 N N . THR A 1 121 ? 9.744 -3.996 -5.088 1.00 94.94 121 THR A N 1
ATOM 922 C CA . THR A 1 121 ? 10.335 -3.233 -6.198 1.00 94.94 121 THR A CA 1
ATOM 923 C C . THR A 1 121 ? 10.717 -4.082 -7.412 1.00 94.94 121 THR A C 1
ATOM 925 O O . THR A 1 121 ? 10.653 -3.589 -8.539 1.00 94.94 121 THR A O 1
ATOM 928 N N . LYS A 1 122 ? 11.013 -5.377 -7.222 1.00 96.81 122 LYS A N 1
ATOM 929 C CA . LYS A 1 122 ? 11.324 -6.309 -8.316 1.00 96.81 122 LYS A CA 1
ATOM 930 C C . LYS A 1 122 ? 10.172 -6.456 -9.307 1.00 96.81 122 LYS A C 1
ATOM 932 O O . LYS A 1 122 ? 10.437 -6.612 -10.494 1.00 96.81 122 LYS A O 1
ATOM 937 N N . SER A 1 123 ? 8.921 -6.362 -8.858 1.00 96.62 123 SER A N 1
ATOM 938 C CA . SER A 1 123 ? 7.755 -6.420 -9.747 1.00 96.62 123 SER A CA 1
ATOM 939 C C . SER A 1 123 ? 7.725 -5.227 -10.704 1.00 96.62 123 SER A C 1
ATOM 941 O O . SER A 1 123 ? 7.514 -5.407 -11.902 1.00 96.62 123 SER A O 1
ATOM 943 N N . TYR A 1 124 ? 8.020 -4.018 -10.212 1.00 95.56 124 TYR A N 1
ATOM 944 C CA . TYR A 1 124 ? 8.128 -2.828 -11.063 1.00 95.56 124 TYR A CA 1
ATOM 945 C C . TYR A 1 124 ? 9.317 -2.927 -12.022 1.00 95.56 124 TYR A C 1
ATOM 947 O O . TYR A 1 124 ? 9.177 -2.611 -13.202 1.00 95.56 124 TYR A O 1
ATOM 955 N N . THR A 1 125 ? 10.469 -3.417 -11.550 1.00 96.00 125 THR A N 1
ATOM 956 C CA . THR A 1 125 ? 11.638 -3.657 -12.410 1.00 96.00 125 THR A CA 1
ATOM 957 C C . THR A 1 125 ? 11.317 -4.659 -13.517 1.00 96.00 125 THR A C 1
ATOM 959 O O . THR A 1 125 ? 11.584 -4.381 -14.683 1.00 96.00 125 THR A O 1
ATOM 962 N N . ALA A 1 126 ? 10.697 -5.792 -13.182 1.00 96.25 126 ALA A N 1
ATOM 963 C CA . ALA A 1 126 ? 10.305 -6.808 -14.153 1.00 96.25 126 ALA A CA 1
ATOM 964 C C . ALA A 1 126 ? 9.300 -6.257 -15.174 1.00 96.25 126 ALA A C 1
ATOM 966 O O . ALA A 1 126 ? 9.454 -6.490 -16.372 1.00 96.25 126 ALA A O 1
ATOM 967 N N . MET A 1 127 ? 8.318 -5.468 -14.724 1.00 97.25 127 MET A N 1
ATOM 968 C CA . MET A 1 127 ? 7.366 -4.790 -15.606 1.00 97.25 127 MET A CA 1
ATOM 969 C C . MET A 1 127 ? 8.072 -3.831 -16.576 1.00 97.25 127 MET A C 1
ATOM 971 O O . MET A 1 127 ? 7.804 -3.871 -17.777 1.00 97.25 127 MET A O 1
ATOM 975 N N . ALA A 1 128 ? 8.991 -2.997 -16.083 1.00 97.12 128 ALA A N 1
ATOM 976 C CA . ALA A 1 128 ? 9.748 -2.059 -16.912 1.00 97.12 128 ALA A CA 1
ATOM 977 C C . ALA A 1 128 ? 10.627 -2.784 -17.947 1.00 97.12 128 ALA A C 1
ATOM 979 O O . ALA A 1 128 ? 10.621 -2.417 -19.123 1.00 97.12 128 ALA A O 1
ATOM 980 N N . VAL A 1 129 ? 11.322 -3.850 -17.536 1.00 96.38 129 VAL A N 1
ATOM 981 C CA . VAL A 1 129 ? 12.135 -4.694 -18.429 1.00 96.38 129 VAL A CA 1
ATOM 982 C C . VAL A 1 129 ? 11.263 -5.370 -19.488 1.00 96.38 129 VAL A C 1
ATOM 984 O O . VAL A 1 129 ? 11.566 -5.285 -20.678 1.00 96.38 129 VAL A O 1
ATOM 987 N N . GLY A 1 130 ? 10.138 -5.971 -19.091 1.00 96.44 130 GLY A N 1
ATOM 988 C CA . GLY A 1 130 ? 9.186 -6.577 -20.023 1.00 96.44 130 GLY A CA 1
ATOM 989 C C . GLY A 1 130 ? 8.642 -5.566 -21.034 1.00 96.44 130 GLY A C 1
ATOM 990 O O . GLY A 1 130 ? 8.556 -5.863 -22.228 1.00 96.44 130 GLY A O 1
ATOM 991 N N . ARG A 1 131 ? 8.356 -4.333 -20.594 1.00 97.81 131 ARG A N 1
ATOM 992 C CA . ARG A 1 131 ? 7.922 -3.255 -21.488 1.00 97.81 131 ARG A CA 1
ATOM 993 C C . ARG A 1 131 ? 9.024 -2.825 -22.458 1.00 97.81 131 ARG A C 1
ATOM 995 O O . ARG A 1 131 ? 8.729 -2.618 -23.633 1.00 97.81 131 ARG A O 1
ATOM 1002 N N . ALA A 1 132 ? 10.274 -2.727 -22.007 1.00 97.38 132 ALA A N 1
ATOM 1003 C CA . ALA A 1 132 ? 11.414 -2.428 -22.875 1.00 97.38 132 ALA A CA 1
ATOM 1004 C C . ALA A 1 132 ? 11.614 -3.510 -23.949 1.00 97.38 132 ALA A C 1
ATOM 1006 O O . ALA A 1 132 ? 11.868 -3.176 -25.107 1.00 97.38 132 ALA A O 1
ATOM 1007 N N . ILE A 1 133 ? 11.422 -4.786 -23.590 1.00 97.44 133 ILE A N 1
ATOM 1008 C CA . ILE A 1 133 ? 11.441 -5.898 -24.549 1.00 97.44 133 ILE A CA 1
ATOM 1009 C C . ILE A 1 133 ? 10.306 -5.769 -25.564 1.00 97.44 133 ILE A C 1
ATOM 1011 O O . ILE A 1 133 ? 10.541 -5.839 -26.768 1.00 97.44 133 ILE A O 1
ATOM 1015 N N . GLN A 1 134 ? 9.081 -5.523 -25.096 1.00 97.62 134 GLN A N 1
ATOM 1016 C CA . GLN A 1 134 ? 7.914 -5.364 -25.968 1.00 97.62 134 GLN A CA 1
ATOM 1017 C C . GLN A 1 134 ? 8.078 -4.210 -26.972 1.00 97.62 134 GLN A C 1
ATOM 1019 O O . GLN A 1 134 ? 7.592 -4.300 -28.097 1.00 97.62 134 GLN A O 1
ATOM 1024 N N . LEU A 1 135 ? 8.755 -3.132 -26.572 1.00 98.00 135 LEU A N 1
ATOM 1025 C CA . LEU A 1 135 ? 9.041 -1.972 -27.421 1.00 98.00 135 LEU A CA 1
ATOM 1026 C C . LEU A 1 135 ? 10.274 -2.160 -28.325 1.00 98.00 135 LEU A C 1
ATOM 1028 O O . LEU A 1 135 ? 10.575 -1.281 -29.129 1.00 98.00 135 LEU A O 1
ATOM 1032 N N . GLY A 1 136 ? 10.990 -3.283 -28.211 1.00 97.12 136 GLY A N 1
ATOM 1033 C CA . GLY A 1 136 ? 12.186 -3.573 -29.004 1.00 97.12 136 GLY A CA 1
ATOM 1034 C C . GLY A 1 136 ? 13.452 -2.841 -28.547 1.00 97.12 136 GLY A C 1
ATOM 1035 O O . GLY A 1 136 ? 14.449 -2.853 -29.267 1.00 97.12 136 GLY A O 1
ATOM 1036 N N . HIS A 1 137 ? 13.440 -2.219 -27.363 1.00 97.38 137 HIS A N 1
ATOM 1037 C CA . HIS A 1 137 ? 14.622 -1.582 -26.767 1.00 97.38 137 HIS A CA 1
ATOM 1038 C C . HIS A 1 137 ? 15.595 -2.597 -26.153 1.00 97.38 137 HIS A C 1
ATOM 1040 O O . HIS A 1 137 ? 16.779 -2.304 -26.015 1.00 97.38 137 HIS A O 1
ATOM 1046 N N . LEU A 1 138 ? 15.095 -3.781 -25.793 1.00 96.00 138 LEU A N 1
ATOM 1047 C CA . LEU A 1 138 ? 15.861 -4.911 -25.272 1.00 96.00 138 LEU A CA 1
ATOM 1048 C C . LEU A 1 138 ? 15.363 -6.202 -25.939 1.00 96.00 138 LEU A C 1
ATOM 1050 O O . LEU A 1 138 ? 14.207 -6.281 -26.357 1.00 96.00 138 LEU A O 1
ATOM 1054 N N . LYS A 1 139 ? 16.196 -7.234 -26.029 1.00 95.75 139 LYS A N 1
ATOM 1055 C CA . LYS A 1 139 ? 15.774 -8.591 -26.409 1.00 95.75 139 LYS A CA 1
ATOM 1056 C C . LYS A 1 139 ? 15.955 -9.539 -25.232 1.00 95.75 139 LYS A C 1
ATOM 1058 O O . LYS A 1 139 ? 16.834 -9.333 -24.405 1.00 95.75 139 LYS A O 1
ATOM 1063 N N . MET A 1 140 ? 15.180 -10.625 -25.192 1.00 93.38 140 MET A N 1
ATOM 1064 C CA . MET A 1 140 ? 15.355 -11.673 -24.173 1.00 93.38 140 MET A CA 1
ATOM 1065 C C . MET A 1 140 ? 16.791 -12.213 -24.139 1.00 93.38 140 MET A C 1
ATOM 1067 O O . MET A 1 140 ? 17.351 -12.374 -23.066 1.00 93.38 140 MET A O 1
ATOM 1071 N N . SER A 1 141 ? 17.413 -12.391 -25.308 1.00 95.19 141 SER A N 1
ATOM 1072 C CA . SER A 1 141 ? 18.809 -12.828 -25.447 1.00 95.19 141 SER A CA 1
ATOM 1073 C C . SER A 1 141 ? 19.843 -11.846 -24.890 1.00 95.19 141 SER A C 1
ATOM 1075 O O . SER A 1 141 ? 21.012 -12.192 -24.765 1.00 95.19 141 SER A O 1
ATOM 1077 N N . ASP A 1 142 ? 19.460 -10.595 -24.629 1.00 94.62 142 ASP A N 1
ATOM 1078 C CA . ASP A 1 142 ? 20.383 -9.594 -24.092 1.00 94.62 142 ASP A CA 1
ATOM 1079 C C . ASP A 1 142 ? 20.583 -9.767 -22.584 1.00 94.62 142 ASP A C 1
ATOM 1081 O O . ASP A 1 142 ? 21.576 -9.281 -22.054 1.00 94.62 142 ASP A O 1
ATOM 1085 N N . LEU A 1 143 ? 19.676 -10.487 -21.912 1.00 89.50 143 LEU A N 1
ATOM 1086 C CA . LEU A 1 143 ? 19.768 -10.814 -20.487 1.00 89.50 143 LEU A CA 1
ATOM 1087 C C . LEU A 1 143 ? 20.901 -11.806 -20.175 1.00 89.50 143 LEU A C 1
ATOM 1089 O O . LEU A 1 143 ? 21.344 -11.868 -19.034 1.00 89.50 143 LEU A O 1
ATOM 1093 N N . ASP A 1 144 ? 21.370 -12.545 -21.183 1.00 92.62 144 ASP A N 1
ATOM 1094 C CA . ASP A 1 144 ? 22.450 -13.533 -21.071 1.00 92.62 144 ASP A CA 1
ATOM 1095 C C . ASP A 1 144 ? 23.829 -12.958 -21.439 1.00 92.62 144 ASP A C 1
ATOM 1097 O O . ASP A 1 144 ? 24.827 -13.683 -21.479 1.00 92.62 144 ASP A O 1
ATOM 1101 N N . ARG A 1 145 ? 23.905 -11.664 -21.774 1.00 89.31 145 ARG A N 1
ATOM 1102 C CA . ARG A 1 145 ? 25.184 -11.012 -22.069 1.00 89.31 145 ARG A CA 1
ATOM 1103 C C . ARG A 1 145 ? 25.959 -10.784 -20.761 1.00 89.31 145 ARG A C 1
ATOM 1105 O O . ARG A 1 145 ? 25.328 -10.445 -19.762 1.00 89.31 145 ARG A O 1
ATOM 1112 N N . PRO A 1 146 ? 27.289 -10.987 -20.770 1.00 77.94 146 PRO A N 1
ATOM 1113 C CA . PRO A 1 146 ? 28.131 -10.800 -19.590 1.00 77.94 146 PRO A CA 1
ATOM 1114 C C . PRO A 1 146 ? 28.107 -9.365 -19.057 1.00 77.94 146 PRO A C 1
ATOM 1116 O O . PRO A 1 146 ? 27.922 -8.428 -19.871 1.00 77.94 146 PRO A O 1
#

Secondary structure (DSSP, 8-state):
--------------------SSPP--TT--TTT--HHHHTTSPPPSS-EEESS----SSS-EE----SHHHHHHHHHHHHHHTTTT-S--EEEEEETTEEEEEEE-TT--TTS----GGGHHHHHHHHHHHHHHTTSS-GGGGG--